Protein AF-A0A9P9G4W5-F1 (afdb_monomer)

Mean predicted aligned error: 16.1 Å

InterPro domains:
  IPR001138 Zn(2)Cys(6) fungal-type DNA-binding domain [PF00172] (29-68)
  IPR001138 Zn(2)Cys(6) fungal-type DNA-binding domain [PS00463] (30-60)
  IPR001138 Zn(2)Cys(6) fungal-type DNA-binding domain [PS50048] (30-62)
  IPR001138 Zn(2)Cys(6) fungal-type DNA-binding domain [SM00066] (25-71)
  IPR001138 Zn(2)Cys(6) fungal-type DNA-binding domain [cd00067] (26-61)
  IPR036864 Zn(2)-C6 fungal-type DNA-binding domain superfamily [G3DSA:4.10.240.10] (28-79)
  IPR036864 Zn(2)-C6 fungal-type DNA-binding domain superfamily [SSF57701] (21-72)
  IPR050797 Carbohydrate Metabolism and Transport Regulator [PTHR31668] (14-71)

Radius of gyration: 21.91 Å; Cα contacts (8 Å, |Δi|>4): 46; chains: 1; bounding box: 63×45×50 Å

pLDDT: mean 71.91, std 14.03, range [49.94, 92.62]

Structure (mmCIF, N/CA/C/O backbone):
data_AF-A0A9P9G4W5-F1
#
_entry.id   AF-A0A9P9G4W5-F1
#
loop_
_atom_site.group_PDB
_atom_site.id
_atom_site.type_symbol
_atom_site.label_atom_id
_atom_site.label_alt_id
_atom_site.label_comp_id
_atom_site.label_asym_id
_atom_site.lab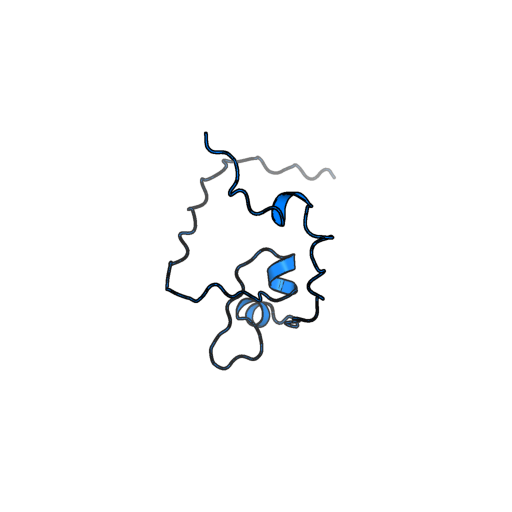el_entity_id
_atom_site.label_seq_id
_atom_site.pdbx_PDB_ins_code
_atom_site.Cartn_x
_atom_site.Cartn_y
_atom_site.Cartn_z
_atom_site.occupancy
_atom_site.B_iso_or_equiv
_atom_site.auth_seq_id
_atom_site.auth_comp_id
_atom_site.auth_asym_id
_atom_site.auth_atom_id
_atom_site.pdbx_PDB_model_num
ATOM 1 N N . MET A 1 1 ? -38.741 -17.145 10.092 1.00 51.41 1 MET A N 1
ATOM 2 C CA . MET A 1 1 ? -37.592 -17.676 9.324 1.00 51.41 1 MET A CA 1
ATOM 3 C C . MET A 1 1 ? -36.330 -17.082 9.922 1.00 51.41 1 MET A C 1
ATOM 5 O O . MET A 1 1 ? -35.736 -16.170 9.361 1.00 51.41 1 MET A O 1
ATOM 9 N N . GLU A 1 2 ? -36.000 -17.534 11.128 1.00 50.72 2 GLU A N 1
ATOM 10 C CA . GLU A 1 2 ? -34.818 -17.081 11.856 1.00 50.72 2 GLU A CA 1
ATOM 11 C C . GLU A 1 2 ? -33.659 -17.993 11.465 1.00 50.72 2 GLU A C 1
ATOM 13 O O . GLU A 1 2 ? -33.764 -19.213 11.574 1.00 50.72 2 GLU A O 1
ATOM 18 N N . HIS A 1 3 ? -32.591 -17.412 10.929 1.00 66.44 3 HIS A N 1
ATOM 19 C CA . HIS A 1 3 ? -31.375 -18.150 10.616 1.00 66.44 3 HIS A CA 1
ATOM 20 C C . HIS A 1 3 ? -30.596 -18.329 11.928 1.00 66.44 3 HIS A C 1
ATOM 22 O O . HIS A 1 3 ? -30.199 -17.318 12.513 1.00 66.44 3 HIS A O 1
ATOM 28 N N . PRO A 1 4 ? -30.383 -19.560 12.430 1.00 62.66 4 PRO A N 1
ATOM 29 C CA . PRO A 1 4 ? -29.619 -19.758 13.653 1.00 62.66 4 PRO A CA 1
ATOM 30 C C . PRO A 1 4 ? -28.152 -19.372 13.427 1.00 62.66 4 PRO A C 1
ATOM 32 O O . PRO A 1 4 ? -27.540 -19.727 12.418 1.00 62.66 4 PRO A O 1
ATOM 35 N N . MET A 1 5 ? -27.598 -18.616 14.374 1.00 62.19 5 MET A N 1
ATOM 36 C CA . MET A 1 5 ? -26.189 -18.224 14.391 1.00 62.19 5 MET A CA 1
ATOM 37 C C . MET A 1 5 ? -25.284 -19.468 14.464 1.00 62.19 5 MET A C 1
ATOM 39 O O . MET A 1 5 ? -25.614 -20.405 15.194 1.00 62.19 5 MET A O 1
ATOM 43 N N . PRO A 1 6 ? -24.137 -19.500 13.760 1.00 69.06 6 PRO A N 1
ATOM 44 C CA . PRO A 1 6 ? -23.207 -20.615 13.875 1.00 69.06 6 PRO A CA 1
ATOM 45 C C . PRO A 1 6 ? -22.537 -20.625 15.264 1.00 69.06 6 PRO A C 1
ATOM 47 O O . PRO A 1 6 ? -22.256 -19.553 15.815 1.00 69.06 6 PRO A O 1
ATOM 50 N N . PRO A 1 7 ? -22.255 -21.810 15.837 1.00 61.28 7 PRO A N 1
ATOM 51 C CA . PRO A 1 7 ? -21.548 -21.920 17.105 1.00 61.28 7 PRO A CA 1
ATOM 52 C C . PRO A 1 7 ? -20.113 -21.407 16.950 1.00 61.28 7 PRO A C 1
ATOM 54 O O . PRO A 1 7 ? -19.415 -21.718 15.986 1.00 61.28 7 PRO A O 1
ATOM 57 N N . VAL A 1 8 ? -19.671 -20.612 17.921 1.00 60.22 8 VAL A N 1
ATOM 58 C CA . VAL A 1 8 ? -18.298 -20.111 18.043 1.00 60.22 8 VAL A CA 1
ATOM 59 C C . VAL A 1 8 ? -17.352 -21.241 18.464 1.00 60.22 8 VAL A C 1
ATOM 61 O O . VAL A 1 8 ? -16.867 -21.283 19.589 1.00 60.22 8 VAL A O 1
ATOM 64 N N . THR A 1 9 ? -17.096 -22.193 17.571 1.00 57.50 9 THR A N 1
ATOM 65 C CA . THR A 1 9 ? -16.020 -23.172 17.755 1.00 57.50 9 THR A CA 1
ATOM 66 C C . THR A 1 9 ? -14.667 -22.476 17.642 1.00 57.50 9 THR A C 1
ATOM 68 O O . THR A 1 9 ? -14.313 -21.964 16.585 1.00 57.50 9 THR A O 1
ATOM 71 N N . GLU A 1 10 ? -13.962 -22.461 18.774 1.00 54.22 10 GLU A N 1
ATOM 72 C CA . GLU A 1 10 ? -12.507 -22.508 18.927 1.00 54.22 10 GLU A CA 1
ATOM 73 C C . GLU A 1 10 ? -11.686 -21.515 18.081 1.00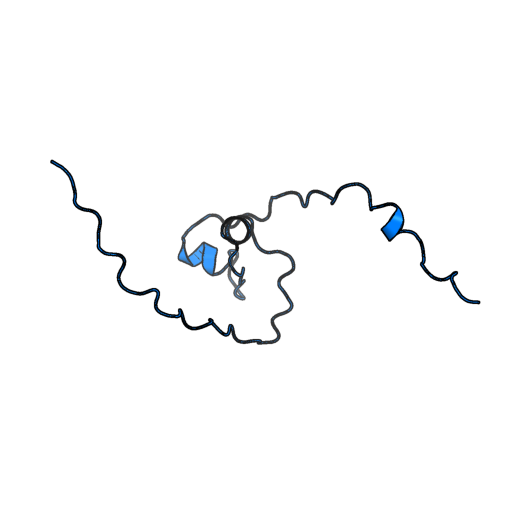 54.22 10 GLU A C 1
ATOM 75 O O . GLU A 1 10 ? -11.456 -21.677 16.883 1.00 54.22 10 GLU A O 1
ATOM 80 N N . ARG A 1 11 ? -11.151 -20.479 18.733 1.00 61.81 11 ARG A N 1
ATOM 81 C CA . ARG A 1 11 ? -10.137 -19.602 18.133 1.00 61.81 11 ARG A CA 1
ATOM 82 C C . ARG A 1 11 ? -8.830 -20.384 17.992 1.00 61.81 11 ARG A C 1
ATOM 84 O O . ARG A 1 11 ? -7.978 -20.319 18.874 1.00 61.81 11 ARG A O 1
ATOM 91 N N . GLU A 1 12 ? -8.672 -21.089 16.877 1.00 56.09 12 GLU A N 1
ATOM 92 C CA . GLU A 1 12 ? -7.405 -21.709 16.495 1.00 56.09 12 GLU A CA 1
ATOM 93 C C . GLU A 1 12 ? -6.294 -20.636 16.440 1.00 56.09 12 GLU A C 1
ATOM 95 O O . GLU A 1 12 ? -6.492 -19.558 15.845 1.00 56.09 12 GLU A O 1
ATOM 100 N N . PRO A 1 13 ? -5.124 -20.876 17.065 1.00 57.31 13 PRO A N 1
ATOM 101 C CA . PRO A 1 13 ? -4.001 -19.959 17.005 1.00 57.31 13 PRO A CA 1
ATOM 102 C C . PRO A 1 13 ? -3.476 -19.942 15.571 1.00 57.31 13 PRO A C 1
ATOM 104 O O . PRO A 1 13 ? -2.722 -20.809 15.144 1.00 57.31 13 PRO A O 1
ATOM 107 N N . HIS A 1 14 ? -3.886 -18.925 14.815 1.00 60.84 14 HIS A N 1
ATOM 108 C CA . HIS A 1 14 ? -3.431 -18.733 13.448 1.00 60.84 14 HIS A CA 1
ATOM 109 C C . HIS A 1 14 ? -1.897 -18.707 13.448 1.00 60.84 14 HIS A C 1
ATOM 111 O O . HIS A 1 14 ? -1.316 -17.909 14.199 1.00 60.84 14 HIS A O 1
ATOM 117 N N . PRO A 1 15 ? -1.222 -19.532 12.625 1.00 59.28 15 PRO A N 1
ATOM 118 C CA . PRO A 1 15 ? 0.227 -19.561 12.591 1.00 59.28 15 PRO A CA 1
ATOM 119 C C . PRO A 1 15 ? 0.721 -18.152 12.292 1.00 59.28 15 PRO A C 1
ATOM 121 O O . PRO A 1 15 ? 0.357 -17.533 11.284 1.00 59.28 15 PRO A O 1
ATOM 124 N N . ARG A 1 16 ? 1.529 -17.622 13.216 1.00 53.16 16 ARG A N 1
ATOM 125 C CA . ARG A 1 16 ? 2.210 -16.340 13.067 1.00 53.16 16 ARG A CA 1
ATOM 126 C C . ARG A 1 16 ? 2.996 -16.428 11.768 1.00 53.16 16 ARG A C 1
ATOM 128 O O . ARG A 1 16 ? 4.005 -17.115 11.699 1.00 53.16 16 ARG A O 1
ATOM 135 N N . ARG A 1 17 ? 2.484 -15.794 10.711 1.00 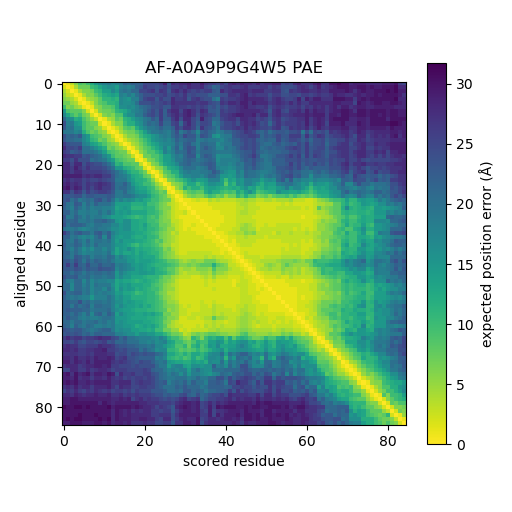56.38 17 ARG A N 1
ATOM 136 C CA . ARG A 1 17 ? 3.085 -15.833 9.379 1.00 56.38 17 ARG A CA 1
ATOM 137 C C . ARG A 1 17 ? 4.437 -15.133 9.460 1.00 56.38 17 ARG A C 1
ATOM 139 O O . ARG A 1 17 ? 4.517 -13.912 9.344 1.00 56.38 17 ARG A O 1
ATOM 146 N N . THR A 1 18 ? 5.488 -15.909 9.697 1.00 49.94 18 THR A N 1
ATOM 147 C CA . THR A 1 18 ? 6.878 -15.473 9.635 1.00 49.94 18 THR A CA 1
ATOM 148 C C . THR A 1 18 ? 7.163 -15.157 8.175 1.00 49.94 18 THR A C 1
ATOM 150 O O . THR A 1 18 ? 7.496 -16.026 7.376 1.00 49.94 18 THR A O 1
ATOM 153 N N . THR A 1 19 ? 6.907 -13.913 7.773 1.00 58.22 19 THR A N 1
ATOM 154 C CA . THR A 1 19 ? 7.274 -13.457 6.436 1.00 58.22 19 THR A CA 1
ATOM 155 C C . THR A 1 19 ? 8.793 -13.531 6.329 1.00 58.22 19 THR A C 1
ATOM 157 O O . THR A 1 19 ? 9.448 -12.949 7.196 1.00 58.22 19 THR A O 1
ATOM 160 N N . PRO A 1 20 ? 9.362 -14.195 5.308 1.00 52.94 20 PRO A N 1
ATOM 161 C CA . PRO A 1 20 ? 10.802 -14.303 5.170 1.00 52.94 20 PRO A CA 1
ATOM 162 C C . PRO A 1 20 ? 11.401 -12.900 5.100 1.00 52.94 20 PRO A C 1
ATOM 164 O O . PRO A 1 20 ? 11.063 -12.088 4.224 1.00 52.94 20 PRO A O 1
ATOM 167 N N . SER A 1 21 ? 12.266 -12.630 6.072 1.00 53.41 21 SER A N 1
ATOM 168 C CA . SER A 1 21 ? 13.183 -11.499 6.143 1.00 53.41 21 SER A CA 1
ATOM 169 C C . SER A 1 21 ? 14.269 -11.672 5.081 1.00 53.41 21 SER A C 1
ATOM 171 O O . SER A 1 21 ? 15.446 -11.776 5.387 1.00 53.41 21 SER A O 1
ATOM 173 N N . GLY A 1 22 ? 13.866 -11.765 3.814 1.00 52.31 22 GLY A N 1
ATOM 174 C CA . GLY A 1 22 ? 14.765 -11.422 2.726 1.00 52.31 22 GLY A CA 1
ATOM 175 C C . GLY A 1 22 ? 14.959 -9.917 2.786 1.00 52.31 22 GLY A C 1
ATOM 176 O O . GLY A 1 22 ? 13.965 -9.195 2.940 1.00 52.31 22 GLY A O 1
ATOM 177 N N . ASP A 1 23 ? 16.214 -9.487 2.695 1.00 51.12 23 ASP A N 1
ATOM 178 C CA . ASP A 1 23 ? 16.688 -8.110 2.568 1.00 51.12 23 ASP A CA 1
ATOM 179 C C . ASP A 1 23 ? 16.045 -7.444 1.338 1.00 51.12 23 ASP A C 1
ATOM 181 O O . ASP A 1 23 ? 16.596 -7.290 0.257 1.00 51.12 23 ASP A O 1
ATOM 185 N N . LYS A 1 24 ? 14.749 -7.183 1.451 1.00 56.12 24 LYS A N 1
ATOM 186 C CA . LYS A 1 24 ? 13.933 -6.496 0.471 1.00 56.12 24 LYS A CA 1
ATOM 187 C C . LYS A 1 24 ? 13.756 -5.131 1.077 1.00 56.12 24 LYS A C 1
ATOM 189 O O . LYS A 1 24 ? 12.794 -4.938 1.830 1.00 56.12 24 LYS A O 1
ATOM 194 N N . THR A 1 25 ? 14.726 -4.254 0.795 1.00 53.75 25 THR A N 1
ATOM 195 C CA . THR A 1 25 ? 14.692 -2.800 0.994 1.00 53.75 25 THR A CA 1
ATOM 196 C C . THR A 1 25 ? 13.266 -2.367 1.247 1.00 53.75 25 THR A C 1
ATOM 198 O O . THR A 1 25 ? 12.429 -2.447 0.344 1.00 53.75 25 THR A O 1
ATOM 201 N N . ARG A 1 26 ? 12.962 -2.041 2.512 1.00 55.78 26 ARG A N 1
ATOM 202 C CA . ARG A 1 26 ? 11.601 -1.755 2.976 1.00 55.78 26 ARG A CA 1
ATOM 203 C C . ARG A 1 26 ? 10.941 -0.853 1.944 1.00 55.78 26 ARG A C 1
ATOM 205 O O . ARG A 1 26 ? 11.357 0.293 1.806 1.00 55.78 26 ARG A O 1
ATOM 212 N N . ASN A 1 27 ? 9.961 -1.377 1.201 1.00 63.00 27 ASN A N 1
ATOM 213 C CA . ASN A 1 27 ? 9.324 -0.618 0.133 1.00 63.00 27 ASN A CA 1
ATOM 214 C C . ASN A 1 27 ? 8.690 0.629 0.761 1.00 63.00 27 ASN A C 1
ATOM 216 O O . ASN A 1 27 ? 7.631 0.561 1.389 1.00 63.00 27 ASN A O 1
ATOM 220 N N . GLN A 1 28 ? 9.372 1.770 0.640 1.00 65.81 28 GLN A N 1
ATOM 221 C CA . GLN A 1 28 ? 8.970 3.013 1.294 1.00 65.81 28 GLN A CA 1
ATOM 222 C C . GLN A 1 28 ? 7.691 3.591 0.661 1.00 65.81 28 GLN A C 1
ATOM 224 O O . GLN A 1 28 ? 7.070 4.499 1.219 1.00 65.81 28 GLN A O 1
ATOM 229 N N . LYS A 1 29 ? 7.251 3.040 -0.482 1.00 73.56 29 LYS A N 1
ATOM 230 C CA . LYS A 1 29 ? 6.081 3.478 -1.246 1.00 73.56 29 LYS A CA 1
ATOM 231 C C . LYS A 1 29 ? 5.156 2.298 -1.573 1.00 73.56 29 LYS A C 1
ATOM 233 O O . LYS A 1 29 ? 5.061 1.851 -2.710 1.00 73.56 29 LYS A O 1
ATOM 238 N N . ALA A 1 30 ? 4.441 1.805 -0.563 1.00 86.81 30 ALA A N 1
ATOM 239 C CA . ALA A 1 30 ? 3.268 0.959 -0.793 1.00 86.81 30 ALA A CA 1
ATOM 240 C C . ALA A 1 30 ? 2.162 1.737 -1.533 1.00 86.81 30 ALA A C 1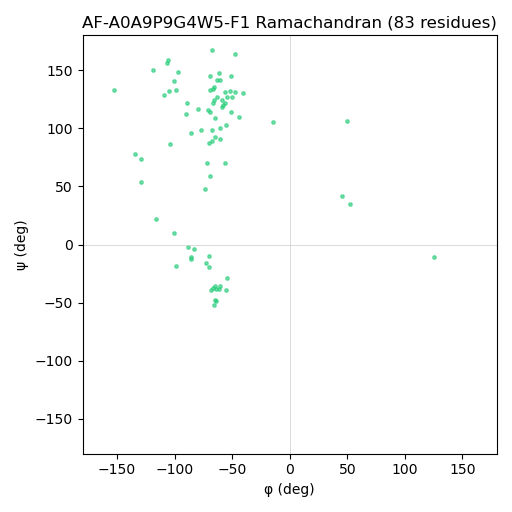
ATOM 242 O O . ALA A 1 30 ? 1.935 2.906 -1.200 1.00 86.81 30 ALA A O 1
ATOM 243 N N . CYS A 1 31 ? 1.464 1.075 -2.461 1.00 89.69 31 CYS A N 1
ATOM 244 C CA . CYS A 1 31 ? 0.346 1.646 -3.217 1.00 89.69 31 CYS A CA 1
ATOM 245 C C . CYS A 1 31 ? -0.885 1.935 -2.353 1.00 89.69 31 CYS A C 1
ATOM 247 O O . CYS A 1 31 ? -0.997 1.465 -1.218 1.00 89.69 31 CYS A O 1
ATOM 249 N N . ASP A 1 32 ? -1.837 2.681 -2.906 1.00 89.12 32 ASP A N 1
ATOM 250 C CA . ASP A 1 32 ? -3.060 3.086 -2.211 1.00 89.12 32 ASP A CA 1
ATOM 251 C C . ASP A 1 32 ? -3.944 1.892 -1.848 1.00 89.12 32 ASP A C 1
ATOM 253 O O . ASP A 1 32 ? -4.500 1.846 -0.747 1.00 89.12 32 ASP A O 1
ATOM 257 N N . VAL A 1 33 ? -4.017 0.895 -2.733 1.00 89.44 33 VAL A N 1
ATOM 258 C CA . VAL A 1 33 ? -4.783 -0.337 -2.512 1.00 89.44 33 VAL A CA 1
ATOM 259 C C . VAL A 1 33 ? -4.177 -1.138 -1.360 1.00 89.44 33 VAL A C 1
ATOM 261 O O . VAL A 1 33 ? -4.874 -1.463 -0.398 1.00 89.44 33 VAL A O 1
ATOM 264 N N . CYS A 1 34 ? -2.867 -1.402 -1.400 1.00 90.81 34 CYS A N 1
ATOM 265 C CA . CYS A 1 34 ? -2.180 -2.142 -0.341 1.00 90.81 34 CYS A CA 1
ATOM 266 C C . CYS A 1 34 ? -2.182 -1.384 0.990 1.00 90.81 34 CYS A C 1
ATOM 268 O O . CYS A 1 34 ? -2.330 -2.010 2.035 1.00 90.81 34 CYS A O 1
ATOM 270 N N . ARG A 1 35 ? -2.069 -0.047 0.973 1.00 88.44 35 ARG A N 1
ATOM 271 C CA . ARG A 1 35 ? -2.177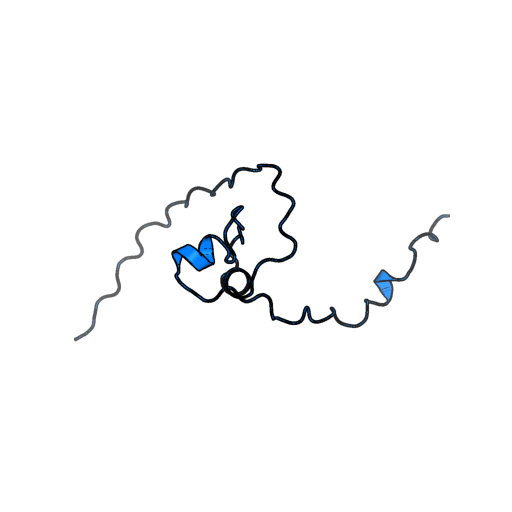 0.786 2.182 1.00 88.44 35 ARG A CA 1
ATOM 272 C C . ARG A 1 35 ? -3.565 0.725 2.799 1.00 88.44 35 ARG A C 1
ATOM 274 O O . ARG A 1 35 ? -3.667 0.519 4.004 1.00 88.44 35 ARG A O 1
ATOM 281 N N . SER A 1 36 ? -4.613 0.878 1.991 1.00 87.94 36 SER A N 1
ATOM 282 C CA . SER A 1 36 ? -6.003 0.814 2.461 1.00 87.94 36 SER A CA 1
ATOM 283 C C . SER A 1 36 ? -6.320 -0.560 3.056 1.00 87.94 36 SER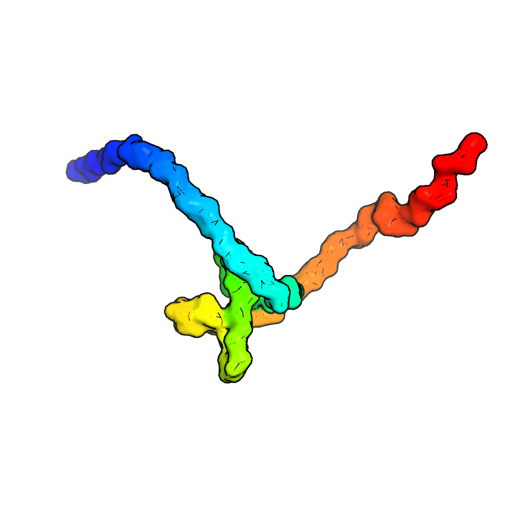 A C 1
ATOM 285 O O . SER A 1 36 ? -6.959 -0.649 4.098 1.00 87.94 36 SER A O 1
ATOM 287 N N . ARG A 1 37 ? -5.783 -1.626 2.449 1.00 88.38 37 ARG A N 1
ATOM 288 C CA . ARG A 1 37 ? -5.918 -3.009 2.932 1.00 88.38 37 ARG A CA 1
ATOM 289 C C . ARG A 1 37 ? -4.913 -3.393 4.028 1.00 88.38 37 ARG A C 1
ATOM 291 O O . ARG A 1 37 ? -4.992 -4.497 4.548 1.00 88.38 37 ARG A O 1
ATOM 298 N N . LYS A 1 38 ? -3.974 -2.505 4.381 1.00 87.31 38 LYS A N 1
ATOM 299 C CA . LYS A 1 38 ? -2.887 -2.734 5.355 1.00 87.31 38 LYS A CA 1
ATOM 300 C C . LYS A 1 38 ? -2.051 -3.999 5.072 1.00 87.31 38 LYS A C 1
ATOM 302 O O . LYS A 1 38 ? -1.580 -4.652 5.998 1.00 87.31 38 LYS A O 1
ATOM 307 N N . VAL A 1 39 ? -1.833 -4.329 3.798 1.00 87.81 39 VAL A N 1
ATOM 308 C CA . VAL A 1 39 ? -1.031 -5.489 3.361 1.00 87.81 39 VAL A CA 1
ATOM 309 C C . VAL A 1 39 ? 0.337 -5.067 2.817 1.00 87.81 39 VAL A C 1
ATOM 311 O O . VAL A 1 39 ? 0.538 -3.923 2.399 1.00 87.81 39 VAL A O 1
ATOM 314 N N . ARG A 1 40 ? 1.301 -5.998 2.795 1.00 86.12 40 ARG A N 1
ATOM 315 C CA . ARG A 1 40 ? 2.638 -5.760 2.226 1.00 86.12 40 ARG A CA 1
ATOM 316 C C . ARG A 1 40 ? 2.531 -5.532 0.716 1.00 86.12 40 ARG A C 1
ATOM 318 O O . ARG A 1 40 ? 2.018 -6.375 -0.010 1.00 86.12 40 ARG A O 1
ATOM 325 N N . CYS A 1 41 ? 3.054 -4.403 0.246 1.00 89.94 41 CYS A N 1
ATOM 326 C CA . CYS A 1 41 ? 3.117 -4.086 -1.177 1.00 89.94 41 CYS A CA 1
ATOM 327 C C . CYS A 1 41 ? 4.437 -4.603 -1.768 1.00 89.94 41 CYS A C 1
ATOM 329 O O . CYS A 1 41 ? 5.508 -4.097 -1.416 1.00 89.94 41 CYS A O 1
ATOM 331 N N . VAL A 1 42 ? 4.346 -5.613 -2.634 1.00 88.62 42 VAL A N 1
ATOM 332 C CA . VAL A 1 42 ? 5.480 -6.241 -3.327 1.00 88.62 42 VAL A CA 1
ATOM 333 C C . VAL A 1 42 ? 5.421 -5.859 -4.802 1.00 88.62 42 VAL A C 1
ATOM 335 O O . VAL A 1 42 ? 4.368 -5.997 -5.419 1.00 88.62 42 VAL A O 1
ATOM 338 N N . TYR A 1 43 ? 6.529 -5.358 -5.339 1.00 87.19 43 TYR A N 1
ATOM 339 C CA . TYR A 1 43 ? 6.704 -5.087 -6.764 1.00 87.19 43 TYR A CA 1
ATOM 340 C C . TYR A 1 43 ? 7.600 -6.164 -7.357 1.00 87.19 43 TYR A C 1
ATOM 342 O O . TYR A 1 43 ? 8.629 -6.480 -6.760 1.00 87.19 43 TYR A O 1
ATOM 350 N N . ASP A 1 44 ? 7.178 -6.721 -8.487 1.00 84.69 44 ASP A N 1
ATOM 351 C CA . ASP A 1 44 ? 7.952 -7.702 -9.240 1.00 84.69 44 ASP A CA 1
ATOM 352 C C . ASP A 1 44 ? 8.705 -7.015 -10.389 1.00 84.69 44 ASP A C 1
ATOM 354 O O . ASP A 1 44 ? 8.250 -5.990 -10.912 1.00 84.69 44 ASP A O 1
ATOM 358 N N . VAL A 1 45 ? 9.881 -7.533 -10.747 1.00 81.38 45 VAL A N 1
ATOM 359 C CA . VAL A 1 45 ? 10.773 -6.906 -11.730 1.00 81.38 45 VAL A CA 1
ATOM 360 C C . VAL A 1 45 ? 10.220 -7.179 -13.126 1.00 81.38 45 VAL A C 1
ATOM 362 O O . VAL A 1 45 ? 10.408 -8.250 -13.683 1.00 81.38 45 VAL A O 1
ATOM 365 N N . GLY A 1 46 ? 9.509 -6.198 -13.681 1.00 80.81 46 GLY A N 1
ATOM 366 C CA . GLY A 1 46 ? 8.857 -6.305 -14.992 1.00 80.81 46 GLY A CA 1
ATOM 367 C C . GLY A 1 46 ? 7.364 -5.988 -14.963 1.00 80.81 46 GLY A C 1
ATOM 368 O O . GLY A 1 46 ? 6.765 -5.766 -16.011 1.00 80.81 46 GLY A O 1
ATOM 369 N N . HIS A 1 47 ? 6.764 -5.875 -13.775 1.00 80.62 47 HIS A N 1
ATOM 370 C CA . HIS A 1 47 ? 5.368 -5.474 -13.643 1.00 80.62 47 HIS A CA 1
ATOM 371 C C . HIS A 1 47 ? 5.212 -3.988 -13.308 1.00 80.62 47 HIS A C 1
ATOM 373 O O . HIS A 1 47 ? 5.796 -3.462 -12.363 1.00 80.62 47 HIS A O 1
ATOM 379 N N . GLN A 1 48 ? 4.316 -3.322 -14.042 1.00 84.56 48 GLN A N 1
ATOM 380 C CA . GLN A 1 48 ? 3.882 -1.945 -13.759 1.00 84.56 48 GLN A CA 1
ATOM 381 C C . GLN A 1 48 ? 3.016 -1.848 -12.487 1.00 84.56 48 GLN A C 1
ATOM 383 O O . GLN A 1 48 ? 2.845 -0.771 -11.917 1.00 84.56 48 GLN A O 1
ATOM 388 N N . ARG A 1 49 ? 2.439 -2.970 -12.037 1.00 89.75 49 ARG A N 1
ATOM 389 C CA . ARG A 1 49 ? 1.538 -3.051 -10.880 1.00 89.75 49 ARG A CA 1
ATOM 390 C C . ARG A 1 49 ? 2.114 -3.956 -9.798 1.00 89.75 49 ARG A C 1
ATOM 392 O O . ARG A 1 49 ? 2.803 -4.928 -10.082 1.00 89.75 49 ARG A O 1
ATOM 399 N N . CYS A 1 50 ? 1.782 -3.655 -8.546 1.00 90.50 50 CYS A N 1
ATOM 400 C CA . CYS A 1 50 ? 2.182 -4.480 -7.414 1.00 90.50 50 CYS A CA 1
ATOM 401 C C . CYS A 1 50 ? 1.605 -5.906 -7.522 1.00 90.50 50 CYS A C 1
ATOM 403 O O . CYS A 1 50 ? 0.483 -6.068 -7.993 1.00 90.50 50 CYS A O 1
ATOM 405 N N . GLN A 1 51 ? 2.302 -6.928 -7.024 1.00 90.44 51 GLN A N 1
ATOM 406 C CA . GLN A 1 51 ? 1.891 -8.335 -7.130 1.00 90.44 51 GLN A CA 1
ATOM 407 C C . GLN A 1 51 ? 0.479 -8.579 -6.561 1.00 90.44 51 GLN A C 1
ATOM 409 O O . GLN A 1 51 ? -0.329 -9.282 -7.158 1.00 90.44 51 GLN A O 1
ATOM 414 N N . GLY A 1 52 ? 0.135 -7.922 -5.447 1.00 90.50 52 GLY A N 1
ATOM 415 C CA . GLY A 1 52 ? -1.222 -7.987 -4.892 1.00 90.50 52 GLY A CA 1
ATOM 416 C C . GLY A 1 52 ? -2.268 -7.324 -5.792 1.00 90.50 52 GLY A C 1
ATOM 417 O O . GLY A 1 52 ? -3.375 -7.822 -5.926 1.00 90.50 52 GLY A O 1
ATOM 418 N N . CYS A 1 53 ? -1.908 -6.217 -6.435 1.00 92.62 53 CYS A N 1
ATOM 419 C CA . CYS A 1 53 ? -2.774 -5.477 -7.342 1.00 92.62 53 CYS A CA 1
ATOM 420 C C . CYS A 1 53 ? -3.053 -6.277 -8.620 1.00 92.62 53 CYS A C 1
ATOM 422 O O . CYS A 1 53 ? -4.180 -6.268 -9.094 1.00 92.62 53 CYS A O 1
ATOM 424 N N . VAL A 1 54 ? -2.034 -6.973 -9.137 1.00 92.44 54 VAL A N 1
ATOM 425 C CA . VAL A 1 54 ? -2.131 -7.883 -10.289 1.00 92.44 54 VAL A CA 1
ATOM 426 C C . VAL A 1 54 ? -3.036 -9.063 -9.956 1.00 92.44 54 VAL A C 1
ATOM 428 O O . VAL A 1 54 ? -3.960 -9.347 -10.700 1.00 92.44 54 VAL A O 1
ATOM 431 N N . PHE A 1 55 ? -2.821 -9.707 -8.806 1.00 91.38 55 PHE A N 1
ATOM 432 C CA . PHE A 1 55 ? -3.632 -10.849 -8.380 1.00 91.38 55 PHE A CA 1
ATOM 433 C C . PHE A 1 55 ? -5.118 -10.503 -8.213 1.00 91.38 55 PHE A C 1
ATOM 435 O O . PHE A 1 55 ? -5.992 -11.315 -8.483 1.00 91.38 55 PHE A O 1
ATOM 442 N N . LEU A 1 56 ? -5.399 -9.290 -7.742 1.00 90.94 56 LEU A N 1
ATOM 443 C CA . LEU A 1 56 ? -6.755 -8.787 -7.531 1.00 90.94 56 LEU A CA 1
ATOM 444 C C . LEU A 1 56 ? -7.349 -8.109 -8.774 1.00 90.94 56 LEU A C 1
ATOM 446 O O . LEU A 1 56 ? -8.466 -7.610 -8.687 1.00 90.94 56 LEU A O 1
ATOM 450 N N . ASP A 1 57 ? -6.580 -8.019 -9.861 1.00 91.31 57 ASP A N 1
ATOM 451 C CA . ASP A 1 57 ? -6.888 -7.275 -11.086 1.00 91.31 57 ASP A CA 1
ATOM 452 C C . ASP A 1 57 ? -7.443 -5.856 -10.840 1.00 91.31 57 ASP A C 1
ATOM 454 O O . ASP A 1 57 ? -8.382 -5.374 -11.465 1.00 91.31 57 ASP A O 1
ATOM 458 N N . VAL A 1 58 ? -6.852 -5.149 -9.873 1.00 91.19 58 VAL A N 1
ATOM 459 C CA . VAL A 1 58 ? -7.244 -3.779 -9.510 1.00 91.19 58 VAL A CA 1
ATOM 460 C C . VAL A 1 58 ? -6.218 -2.760 -9.978 1.00 91.19 58 VAL A C 1
ATOM 462 O O . VAL A 1 58 ? -5.020 -3.031 -10.113 1.00 91.19 58 VAL A O 1
ATOM 465 N N . ASN A 1 59 ? -6.676 -1.521 -10.156 1.00 88.69 59 ASN A N 1
ATOM 466 C CA . ASN A 1 59 ? -5.783 -0.435 -10.519 1.00 88.69 59 ASN A CA 1
ATOM 467 C C . ASN A 1 59 ? -4.790 -0.113 -9.387 1.00 88.69 59 ASN A C 1
ATOM 469 O O . ASN A 1 59 ? -5.173 0.235 -8.269 1.00 88.69 59 ASN A O 1
ATOM 473 N N . CYS A 1 60 ? -3.494 -0.202 -9.686 1.00 89.56 60 CYS A N 1
ATOM 474 C CA . CYS A 1 60 ? -2.429 0.131 -8.748 1.00 89.56 60 CYS A CA 1
ATOM 475 C C . CYS A 1 60 ? -2.134 1.635 -8.794 1.00 89.56 60 CYS A C 1
ATOM 477 O O . CYS A 1 60 ? -1.369 2.090 -9.640 1.00 89.56 60 CYS A O 1
ATOM 479 N N . THR A 1 61 ? -2.720 2.412 -7.881 1.00 87.88 61 THR A N 1
ATOM 480 C CA . THR A 1 61 ? -2.473 3.859 -7.798 1.00 87.88 61 THR A CA 1
ATOM 481 C C . THR A 1 61 ? -1.490 4.207 -6.687 1.00 87.88 61 THR A C 1
ATOM 483 O O . THR A 1 61 ? -1.513 3.627 -5.598 1.00 87.88 61 THR A O 1
ATOM 486 N N . HIS A 1 62 ?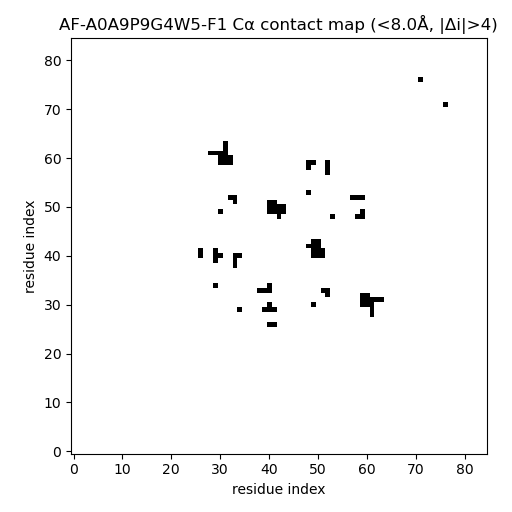 -0.614 5.167 -6.983 1.00 83.69 62 HIS A N 1
ATOM 487 C CA . HIS A 1 62 ? 0.349 5.788 -6.064 1.00 83.69 62 HIS A CA 1
ATOM 488 C C . HIS A 1 62 ? 0.056 7.288 -5.881 1.00 83.69 62 HIS A C 1
ATOM 490 O O . HIS A 1 62 ? 0.944 8.071 -5.548 1.00 83.69 62 HIS A O 1
ATOM 496 N N . GLN A 1 63 ? -1.183 7.702 -6.152 1.00 74.25 63 GLN A N 1
ATOM 497 C CA . GLN A 1 63 ? -1.544 9.111 -6.272 1.00 74.25 63 GLN A CA 1
ATOM 498 C C . GLN A 1 63 ? -1.872 9.766 -4.936 1.00 74.25 63 GLN A C 1
ATOM 500 O O . GLN A 1 63 ? -1.981 10.992 -4.905 1.00 74.25 63 GLN A O 1
ATOM 505 N N . ARG A 1 64 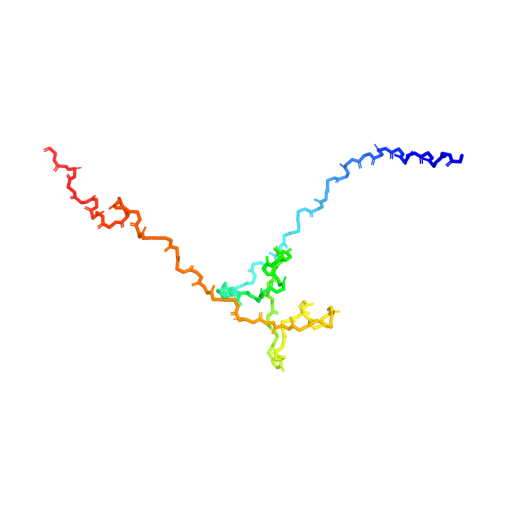? -2.025 9.017 -3.827 1.00 67.62 64 ARG A N 1
ATOM 506 C CA . ARG A 1 64 ? -2.319 9.678 -2.550 1.00 67.62 64 ARG A CA 1
ATOM 507 C C . ARG A 1 64 ? -1.210 10.671 -2.212 1.00 67.62 64 ARG A C 1
ATOM 509 O O . ARG A 1 64 ? -0.074 10.249 -1.961 1.00 67.62 64 ARG A O 1
ATOM 516 N N . PRO A 1 65 ? -1.535 11.973 -2.107 1.00 63.88 65 PRO A N 1
ATOM 517 C CA . PRO A 1 65 ? -0.573 12.944 -1.642 1.00 63.88 65 PRO A CA 1
ATOM 518 C C . PRO A 1 65 ? -0.147 12.503 -0.249 1.00 63.88 65 PRO A C 1
ATOM 520 O O . PRO A 1 65 ? -0.979 12.271 0.637 1.00 63.88 65 PRO A O 1
ATOM 523 N N . ARG A 1 66 ? 1.166 12.334 -0.060 1.00 63.69 66 ARG A N 1
ATOM 524 C CA . ARG A 1 66 ? 1.755 12.159 1.264 1.00 63.69 66 ARG A CA 1
ATOM 525 C C . ARG A 1 66 ? 1.417 13.434 2.023 1.00 63.69 66 ARG A C 1
ATOM 527 O O . ARG A 1 66 ? 2.155 14.408 1.922 1.00 63.69 66 ARG A O 1
ATOM 534 N N . ARG A 1 67 ? 0.281 13.440 2.732 1.00 66.81 67 ARG A N 1
ATOM 535 C CA . ARG A 1 67 ? -0.084 14.534 3.628 1.00 66.81 67 ARG A CA 1
ATOM 536 C C . ARG A 1 67 ? 1.138 14.739 4.508 1.00 66.81 67 ARG A C 1
ATOM 538 O O . ARG A 1 67 ? 1.548 13.806 5.209 1.00 66.81 67 ARG A O 1
ATOM 545 N N . LYS A 1 68 ? 1.793 15.898 4.367 1.00 60.94 68 LYS A N 1
ATOM 546 C CA . LYS A 1 68 ? 2.851 16.288 5.294 1.00 60.94 68 LYS A CA 1
ATOM 547 C C . LYS A 1 68 ? 2.228 16.106 6.672 1.00 60.94 68 LYS A C 1
ATOM 549 O O . LYS A 1 68 ? 1.099 16.544 6.901 1.00 60.94 68 LYS A O 1
ATOM 554 N N . ARG A 1 69 ? 2.914 15.355 7.541 1.00 67.12 69 ARG A N 1
ATOM 555 C CA . ARG A 1 69 ? 2.534 15.321 8.955 1.00 67.12 69 ARG A CA 1
ATOM 556 C C . ARG A 1 69 ? 2.427 16.784 9.392 1.00 67.12 69 ARG A C 1
ATOM 558 O O . ARG A 1 69 ? 3.151 17.616 8.836 1.00 67.12 69 ARG A O 1
ATOM 565 N N . GLY A 1 70 ? 1.481 17.077 10.285 1.00 71.25 70 GLY A N 1
ATOM 566 C CA . GLY A 1 70 ? 1.265 18.432 10.791 1.00 71.25 70 GLY A CA 1
ATOM 567 C C . GLY A 1 70 ? 2.581 19.089 11.221 1.00 71.25 70 GLY A C 1
ATOM 568 O O . GLY A 1 70 ? 3.586 18.381 11.352 1.00 71.25 70 GLY A O 1
ATOM 569 N N . PRO A 1 71 ? 2.592 20.422 11.397 1.00 75.56 71 PRO A N 1
ATOM 570 C CA . PRO A 1 71 ? 3.799 21.162 11.747 1.00 75.56 71 PRO A CA 1
ATOM 571 C C . PRO A 1 71 ? 4.610 20.381 12.789 1.00 75.56 71 PRO A C 1
ATOM 573 O O . PRO A 1 71 ? 4.009 19.858 13.736 1.00 75.56 71 PRO A O 1
ATOM 576 N N . PRO A 1 72 ? 5.924 20.191 12.558 1.00 72.12 72 PRO A N 1
ATOM 577 C CA . PRO A 1 72 ? 6.759 19.379 13.431 1.00 72.12 72 PRO A CA 1
ATOM 578 C C . PRO A 1 72 ? 6.500 19.787 14.877 1.00 72.12 72 PRO A C 1
ATOM 580 O O . PRO A 1 72 ? 6.450 20.978 15.190 1.00 72.12 72 PRO A O 1
ATOM 583 N N . ASN A 1 73 ? 6.262 18.796 15.739 1.00 66.81 73 ASN A N 1
ATOM 584 C CA . ASN A 1 73 ? 6.054 19.048 17.157 1.00 66.81 73 ASN A CA 1
ATOM 585 C C . ASN A 1 73 ? 7.234 19.899 17.654 1.00 66.81 73 ASN A C 1
ATOM 587 O O . ASN A 1 73 ? 8.375 19.576 17.324 1.00 66.81 73 ASN A O 1
ATOM 591 N N . LYS A 1 74 ? 6.984 20.990 18.390 1.00 66.06 74 LYS A N 1
ATOM 592 C CA . LYS A 1 74 ? 8.036 21.944 18.795 1.00 66.06 74 LYS A CA 1
ATOM 593 C C . LYS A 1 74 ? 9.186 21.242 19.534 1.00 66.06 74 LYS A C 1
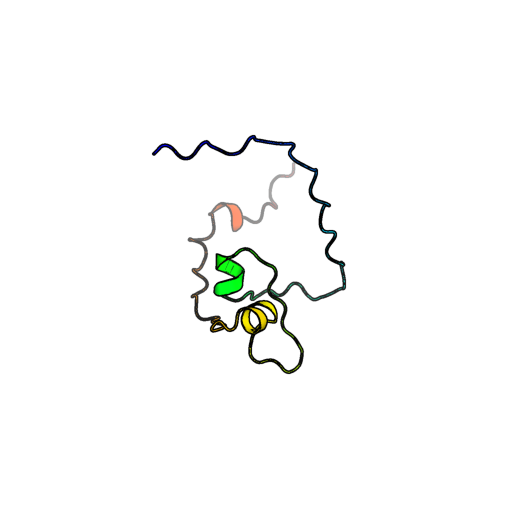ATOM 595 O O . LYS A 1 74 ? 10.330 21.639 19.380 1.00 66.06 74 LYS A O 1
ATOM 600 N N . LEU A 1 75 ? 8.890 20.138 20.225 1.00 65.44 75 LEU A N 1
ATOM 601 C CA . LEU A 1 75 ? 9.852 19.273 20.920 1.00 65.44 75 LEU A CA 1
ATOM 602 C C . LEU A 1 75 ? 10.725 18.396 19.999 1.00 65.44 75 LEU A C 1
ATOM 604 O O . LEU A 1 75 ? 11.736 17.877 20.445 1.00 65.44 75 LEU A O 1
ATOM 608 N N . ALA A 1 76 ? 10.359 18.216 18.727 1.00 66.56 76 ALA A N 1
ATOM 609 C CA . ALA A 1 76 ? 11.125 17.423 17.760 1.00 66.56 76 ALA A CA 1
ATOM 610 C C . ALA A 1 76 ? 12.233 18.226 17.051 1.00 66.56 76 ALA A C 1
ATOM 612 O O . ALA A 1 76 ? 13.056 17.631 16.361 1.00 66.56 76 ALA A O 1
ATOM 613 N N . ILE A 1 77 ? 12.232 19.560 17.180 1.00 62.69 77 ILE A N 1
ATOM 614 C CA . ILE A 1 77 ? 13.259 20.454 16.612 1.00 62.69 77 ILE A CA 1
ATOM 615 C C . ILE A 1 77 ? 14.304 20.845 17.665 1.00 62.69 77 ILE A C 1
ATOM 617 O O . ILE A 1 77 ? 15.392 21.275 17.298 1.00 62.69 77 ILE A O 1
ATOM 621 N N . ILE A 1 78 ? 14.012 20.689 18.961 1.00 63.50 78 ILE A N 1
ATOM 622 C CA . ILE A 1 78 ? 14.964 21.044 20.017 1.00 63.50 78 ILE A CA 1
ATOM 623 C C . ILE A 1 78 ? 16.111 20.022 19.990 1.00 63.50 78 ILE A C 1
ATOM 625 O O . ILE A 1 78 ? 15.859 18.844 20.255 1.00 63.50 78 ILE A O 1
ATOM 629 N N . PRO A 1 79 ? 17.362 20.421 19.691 1.00 62.38 79 PRO A N 1
ATOM 630 C CA . PRO A 1 79 ? 18.506 19.556 19.931 1.00 62.38 79 PRO A CA 1
ATOM 631 C C . PRO A 1 79 ? 18.608 19.360 21.447 1.00 62.38 79 PRO A C 1
ATOM 633 O O . PRO A 1 79 ? 18.923 20.292 22.182 1.00 62.38 79 PRO A O 1
ATOM 636 N N . THR A 1 80 ? 18.291 18.166 21.943 1.00 66.12 80 THR A N 1
ATOM 637 C CA . THR A 1 80 ? 18.318 17.813 23.374 1.00 66.12 80 THR A CA 1
ATOM 638 C C . THR A 1 80 ? 19.748 17.658 23.907 1.00 66.12 80 THR A C 1
ATOM 640 O O . THR A 1 80 ? 20.068 16.667 24.553 1.00 66.12 80 THR A O 1
ATOM 643 N N . CYS A 1 81 ? 20.634 18.611 23.621 1.00 61.25 81 CYS A N 1
ATOM 644 C CA . CYS A 1 81 ? 22.047 18.525 23.993 1.00 61.25 81 CYS A CA 1
ATOM 645 C C . CYS A 1 81 ? 22.425 19.341 25.242 1.00 61.25 81 CYS A C 1
ATOM 647 O O . CYS A 1 81 ? 23.610 19.463 25.518 1.00 61.25 81 CYS A O 1
ATOM 649 N N . LEU A 1 82 ? 21.481 19.897 26.010 1.00 64.62 82 LEU A N 1
ATOM 650 C CA . LEU A 1 82 ? 21.806 20.794 27.136 1.00 64.62 82 LEU A CA 1
ATOM 651 C C . LEU A 1 82 ? 21.113 20.415 28.453 1.00 64.62 82 LEU A C 1
ATOM 653 O O . LEU A 1 82 ? 20.477 21.239 29.100 1.00 64.62 82 LEU A O 1
ATOM 657 N N . THR A 1 83 ? 21.284 19.161 28.876 1.00 61.88 83 THR A N 1
ATOM 658 C CA . THR A 1 83 ? 21.110 18.772 30.287 1.00 61.88 83 THR A CA 1
ATOM 659 C C . THR A 1 83 ? 22.260 17.871 30.746 1.00 61.88 83 THR A C 1
ATOM 661 O O . THR A 1 83 ? 22.107 16.656 30.809 1.00 61.88 83 THR A O 1
ATOM 664 N N . GLN A 1 84 ? 23.413 18.483 31.024 1.00 62.19 84 GLN A N 1
ATOM 665 C CA . GLN A 1 84 ? 24.494 18.044 31.931 1.00 62.19 84 GLN A CA 1
ATOM 666 C C . GLN A 1 84 ? 25.168 19.358 32.389 1.00 62.19 84 GLN A C 1
ATOM 668 O O . GLN A 1 84 ? 25.393 20.207 31.530 1.00 62.19 84 GLN A O 1
ATOM 673 N N . SER A 1 85 ? 25.482 19.666 33.647 1.00 62.44 85 SER A N 1
ATOM 674 C CA . SER A 1 85 ? 25.498 18.968 34.935 1.00 62.44 85 SER A CA 1
ATOM 675 C C . SER A 1 85 ? 25.392 20.020 36.046 1.00 62.44 85 SER A C 1
ATOM 677 O O . SER A 1 85 ? 25.645 21.208 35.744 1.00 62.44 85 SER A O 1
#

Sequence (85 aa):
MEHPMPPVTEREPHPRRTTPSGDKTRNQKACDVCRSRKVRCVYDVGHQRCQGCVFLDVNCTHQRPRRKRGPPNKLAIIPTCLTQS

Secondary structure (DSSP, 8-state):
-PPPPPP--------------------S---HHHHHTT------TT-SS-HHHHHTT------S---PPSS--GGGTS-------

Foldseek 3Di:
DDDDDDDPPDDDPDPPPPDDPDVPPQPPQAFPVCVVVVHRFADDDPDPATPVCVVVVHDGHSPPPPPPDPDPDPVVPDPPPPDDD

Organism: Fusarium solani (NCBI:txid169388)

Solvent-accessible surface area (backbone atoms only — not comparable to full-atom values): 6122 Å² total; per-residue (Å²): 141,81,80,80,78,79,80,88,75,71,91,70,82,72,77,79,79,77,70,81,85,63,95,61,76,75,67,90,75,55,32,52,62,32,56,76,69,71,48,88,53,46,74,51,98,87,51,97,40,31,52,67,30,56,77,67,74,46,87,68,42,76,75,75,75,78,72,73,73,70,82,75,56,75,77,77,73,55,79,89,78,82,87,82,133